Protein AF-A0A9D8T510-F1 (afdb_monomer)

Solvent-accessible surface area (backbone atoms only — not comparable to full-atom values): 4638 Å² total; per-residue (Å²): 136,80,55,59,78,45,76,48,82,48,91,100,49,79,74,42,78,42,72,48,88,50,81,49,61,68,61,50,52,52,53,50,52,54,49,22,63,77,67,76,42,81,59,80,90,72,33,68,66,60,54,53,52,51,52,52,50,54,53,41,52,52,52,13,59,76,53,82,63,42,89,64,85,133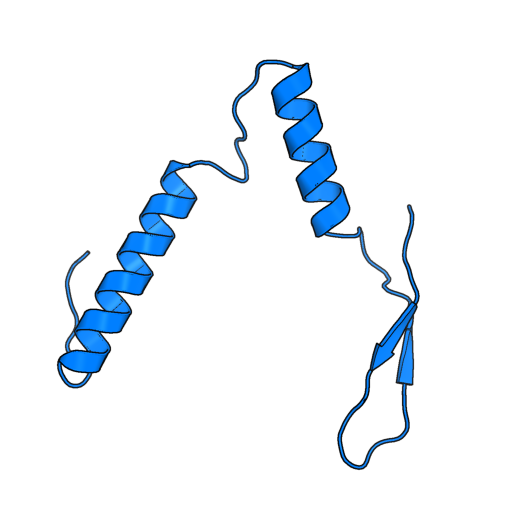

Sequence (74 aa):
VMGGNITVYQVDKKKKETKIKGKNCYFNEIAYFAKCVKSGKRPEIAAIESTRDTIRVLELETKSALADGKIIKL

pLDDT: mean 83.74, std 13.82, range [40.62, 97.44]

Mean predicted aligned error: 10.79 Å

Secondary structure (DSSP, 8-state):
--PPEEEE--TTS--EEEE--S--HHHHHHHHHHHHHHHT---STT-HHHHHHHHHHHHHHHHHHHTTT-----

Structure (mmCIF, N/CA/C/O backbone):
data_AF-A0A9D8T510-F1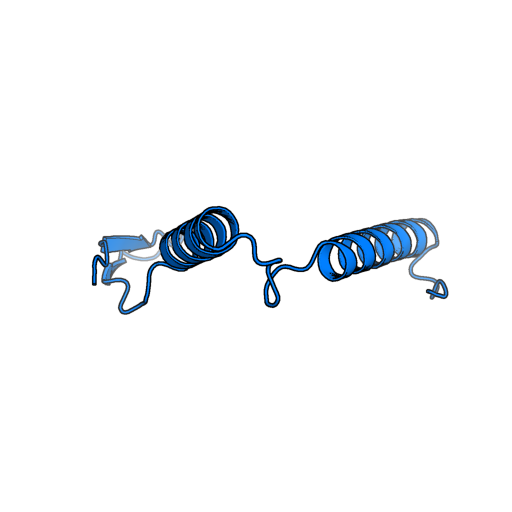
#
_entry.id   AF-A0A9D8T510-F1
#
loop_
_atom_site.group_PDB
_atom_site.id
_atom_site.type_symbol
_atom_site.label_atom_id
_atom_site.label_alt_id
_atom_site.label_comp_id
_atom_site.label_asym_id
_atom_site.label_entity_id
_atom_site.label_seq_id
_atom_site.pdbx_PDB_ins_code
_atom_site.Cartn_x
_atom_site.Cartn_y
_atom_site.Cartn_z
_atom_site.occupancy
_atom_site.B_iso_or_equiv
_atom_site.auth_seq_id
_atom_site.auth_comp_id
_atom_site.auth_asym_id
_atom_site.auth_atom_id
_atom_site.pdbx_PDB_model_num
ATOM 1 N N . VAL A 1 1 ? -12.420 -13.483 18.696 1.00 40.62 1 VAL A N 1
ATOM 2 C CA . VAL A 1 1 ? -11.452 -13.832 17.626 1.00 40.62 1 VAL A CA 1
ATOM 3 C C . VAL A 1 1 ? -12.177 -14.739 16.645 1.00 40.62 1 VAL A C 1
ATOM 5 O O . VAL A 1 1 ? -12.464 -15.865 17.019 1.00 40.62 1 VAL A O 1
ATOM 8 N N . MET A 1 2 ? -12.576 -14.253 15.466 1.00 42.97 2 MET A N 1
ATOM 9 C CA . MET A 1 2 ? -13.208 -15.103 14.443 1.00 42.97 2 MET A CA 1
ATOM 10 C C . MET A 1 2 ? -12.163 -15.476 13.390 1.00 42.97 2 MET A C 1
ATOM 12 O O . MET A 1 2 ? -11.816 -14.660 12.540 1.00 42.97 2 MET A O 1
ATOM 16 N N . GLY A 1 3 ? -11.619 -16.688 13.503 1.00 46.44 3 GLY A N 1
ATOM 17 C CA . GLY A 1 3 ? -10.815 -17.327 12.462 1.00 46.44 3 GLY A CA 1
ATOM 18 C C . GLY A 1 3 ? -11.679 -18.325 11.691 1.00 46.44 3 GLY A C 1
ATOM 19 O O . GLY A 1 3 ? -12.446 -19.061 12.308 1.00 46.44 3 GLY A O 1
ATOM 20 N N . GLY A 1 4 ? -11.573 -18.326 10.361 1.00 60.78 4 GLY A N 1
ATOM 21 C CA . GLY A 1 4 ? -12.224 -19.300 9.478 1.00 60.78 4 GLY A CA 1
ATOM 22 C C . GLY A 1 4 ? -11.278 -20.427 9.047 1.00 60.78 4 GLY A C 1
ATOM 23 O O . GLY A 1 4 ? -10.068 -20.373 9.290 1.00 60.78 4 GLY A O 1
ATOM 24 N N . ASN A 1 5 ? -11.832 -21.447 8.390 1.00 67.94 5 ASN A N 1
ATOM 25 C CA . ASN A 1 5 ? -11.056 -22.504 7.739 1.00 67.94 5 ASN A CA 1
ATOM 26 C C . ASN A 1 5 ? -10.744 -22.086 6.294 1.00 67.94 5 ASN A C 1
ATOM 28 O O . ASN A 1 5 ? -11.647 -21.642 5.587 1.00 67.94 5 ASN A O 1
ATOM 32 N N . ILE A 1 6 ? -9.496 -22.258 5.842 1.00 63.69 6 ILE A N 1
ATOM 33 C CA . ILE A 1 6 ? -9.150 -22.181 4.413 1.00 63.69 6 ILE A CA 1
ATOM 34 C C . ILE A 1 6 ? -8.832 -23.589 3.924 1.00 63.69 6 ILE A C 1
ATOM 36 O O . ILE A 1 6 ? -8.136 -24.351 4.602 1.00 63.69 6 ILE A O 1
ATOM 40 N N . THR A 1 7 ? -9.294 -23.909 2.720 1.00 71.88 7 THR A N 1
ATOM 41 C CA . THR A 1 7 ? -8.847 -25.092 1.985 1.00 71.88 7 THR A CA 1
ATOM 42 C C . THR A 1 7 ? -7.798 -24.670 0.967 1.00 71.88 7 THR A C 1
ATOM 44 O O . THR A 1 7 ? -8.078 -23.856 0.090 1.00 71.88 7 THR A O 1
ATOM 47 N N . VAL A 1 8 ? -6.586 -25.208 1.090 1.00 73.00 8 VAL A N 1
ATOM 48 C CA . VAL A 1 8 ? -5.498 -24.971 0.139 1.00 73.00 8 VAL A CA 1
ATOM 49 C C . VAL A 1 8 ? -5.500 -26.090 -0.896 1.00 73.00 8 VAL A C 1
ATOM 51 O O . VAL A 1 8 ? -5.410 -27.273 -0.548 1.00 73.00 8 VAL A O 1
ATOM 54 N N . TYR A 1 9 ? -5.570 -25.696 -2.165 1.00 73.81 9 TYR A N 1
ATOM 55 C CA . TYR A 1 9 ? -5.423 -26.580 -3.314 1.00 73.81 9 TYR A CA 1
ATOM 56 C C . TYR A 1 9 ? -4.041 -26.354 -3.925 1.00 73.81 9 TYR A C 1
ATOM 58 O O . TYR A 1 9 ? -3.686 -25.234 -4.282 1.00 73.81 9 TYR A O 1
ATOM 66 N N . GLN A 1 10 ? -3.246 -27.417 -4.002 1.00 71.62 10 GLN A N 1
ATOM 67 C CA . GLN A 1 10 ? -1.962 -27.436 -4.699 1.00 71.62 10 GLN A CA 1
ATOM 68 C C . GLN A 1 10 ? -2.058 -28.482 -5.807 1.00 71.62 10 GLN A C 1
ATOM 70 O O . GLN A 1 10 ? -2.608 -29.560 -5.578 1.00 71.62 10 GLN A O 1
ATOM 75 N N . VAL A 1 11 ? -1.536 -28.157 -6.990 1.00 72.94 11 VAL A N 1
ATOM 76 C CA . VAL A 1 11 ? -1.473 -29.098 -8.116 1.00 72.94 11 VAL A CA 1
ATOM 77 C C . VAL A 1 11 ? -0.674 -30.332 -7.669 1.00 72.94 11 VAL A C 1
ATOM 79 O O . VAL A 1 11 ? 0.343 -30.197 -6.985 1.00 72.94 11 VAL A O 1
ATOM 82 N N . ASP A 1 12 ? -1.207 -31.521 -7.951 1.00 80.44 12 ASP A N 1
ATOM 83 C CA . ASP A 1 12 ? -0.647 -32.842 -7.609 1.00 80.44 12 ASP A CA 1
ATOM 84 C C . ASP A 1 12 ? -0.497 -33.175 -6.115 1.00 8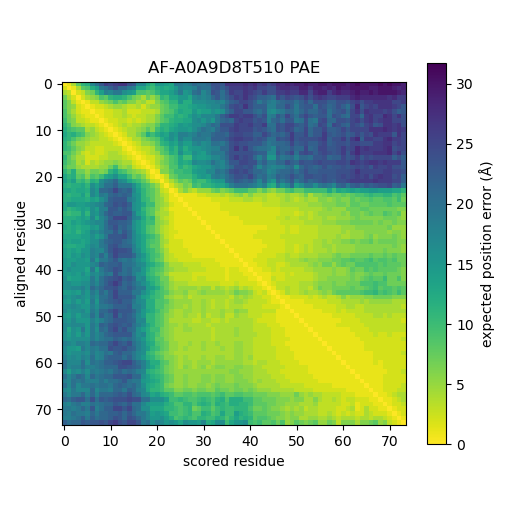0.44 12 ASP A C 1
ATOM 86 O O . ASP A 1 12 ? 0.150 -34.156 -5.739 1.00 80.44 12 ASP A O 1
ATOM 90 N N . LYS A 1 13 ? -1.130 -32.404 -5.225 1.00 78.81 13 LYS A N 1
ATOM 91 C CA . LYS A 1 13 ? -1.148 -32.690 -3.783 1.00 78.81 13 LYS A CA 1
ATOM 92 C C . LYS A 1 13 ? -2.570 -32.824 -3.262 1.00 78.81 13 LYS A C 1
ATOM 94 O O . LYS A 1 13 ? -3.511 -32.204 -3.749 1.00 78.81 13 LYS A O 1
ATOM 99 N N . LYS A 1 14 ? -2.733 -33.634 -2.211 1.00 80.44 14 LYS A N 1
ATOM 100 C CA . LYS A 1 14 ? -4.022 -33.760 -1.520 1.00 80.44 14 LYS A CA 1
ATOM 101 C C . LYS A 1 14 ? -4.445 -32.407 -0.945 1.00 80.44 14 LYS A C 1
ATOM 103 O O . LYS A 1 14 ? -3.627 -31.702 -0.351 1.00 80.44 14 LYS A O 1
ATOM 108 N N . LYS A 1 15 ? -5.740 -32.096 -1.081 1.00 83.62 15 LYS A N 1
ATOM 109 C CA . LYS A 1 15 ? -6.375 -30.933 -0.448 1.00 83.62 15 LYS A CA 1
ATOM 110 C C . LYS A 1 15 ? -5.998 -30.874 1.033 1.00 83.62 15 LYS A C 1
ATOM 112 O O . LYS A 1 15 ? -6.066 -31.889 1.732 1.00 83.62 15 LYS A O 1
ATOM 117 N N . LYS A 1 16 ? -5.600 -29.694 1.505 1.00 81.00 16 LYS A N 1
ATOM 118 C CA . LYS A 1 16 ? -5.232 -29.482 2.906 1.00 81.00 16 LYS A CA 1
ATOM 119 C C . LYS A 1 16 ? -6.101 -28.386 3.497 1.00 81.00 16 LYS A C 1
ATOM 121 O O . LYS A 1 16 ? -6.014 -27.229 3.089 1.00 81.00 16 LYS A O 1
ATOM 126 N N . GLU A 1 17 ? -6.918 -28.756 4.475 1.00 76.06 17 GLU A N 1
ATOM 127 C CA . GLU A 1 17 ? -7.603 -27.784 5.320 1.00 76.06 17 GLU A CA 1
ATOM 128 C C . GLU A 1 17 ? -6.635 -27.256 6.374 1.00 76.06 17 GLU A C 1
ATOM 130 O O . GLU A 1 17 ? -5.925 -28.015 7.040 1.00 76.06 17 GLU A O 1
ATOM 135 N N . THR A 1 18 ? -6.595 -25.937 6.521 1.00 70.25 18 THR A N 1
ATOM 136 C CA . THR A 1 18 ? -5.842 -25.281 7.582 1.00 70.25 18 THR A CA 1
ATOM 137 C C . THR A 1 18 ? -6.726 -24.260 8.284 1.00 70.25 18 THR A C 1
ATOM 139 O O . THR A 1 18 ? -7.435 -23.473 7.652 1.00 70.25 18 THR A O 1
ATOM 142 N N . LYS A 1 19 ? -6.691 -24.268 9.618 1.00 63.53 19 LYS A N 1
ATOM 143 C CA . LYS A 1 19 ? -7.296 -23.200 10.416 1.00 63.53 19 LYS A CA 1
ATOM 144 C C . LYS A 1 19 ? -6.428 -21.962 10.262 1.00 63.53 19 LYS A C 1
ATOM 146 O O . LYS A 1 19 ? -5.221 -22.040 10.504 1.00 63.53 19 LYS A O 1
ATOM 151 N N . ILE A 1 20 ? -7.024 -20.815 9.935 1.00 59.38 20 ILE A N 1
ATOM 152 C CA . ILE A 1 20 ? -6.306 -19.545 10.057 1.00 59.38 20 ILE A CA 1
ATOM 153 C C . ILE A 1 20 ? -6.076 -19.308 11.548 1.00 59.38 20 ILE A C 1
ATOM 155 O O . ILE A 1 20 ? -6.933 -18.786 12.261 1.00 59.38 20 ILE A O 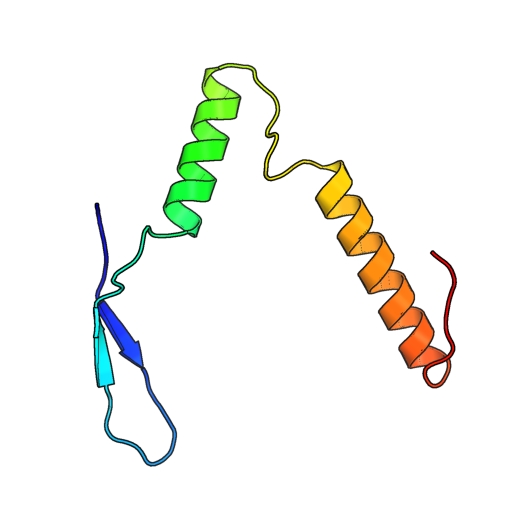1
ATOM 159 N N . LYS A 1 21 ? -4.904 -19.706 12.043 1.00 58.28 21 LYS A N 1
ATOM 160 C CA . LYS A 1 21 ? -4.380 -19.193 13.305 1.00 58.28 21 LYS A CA 1
ATOM 161 C C . LYS A 1 21 ? -3.902 -17.774 13.030 1.00 58.28 21 LYS A C 1
ATOM 163 O O . LYS A 1 21 ? -2.735 -17.544 12.744 1.00 58.28 21 LYS A O 1
ATOM 168 N N . GLY A 1 22 ? -4.836 -16.832 13.034 1.00 57.75 22 GLY A N 1
ATOM 169 C CA . GLY A 1 22 ? -4.532 -15.459 12.682 1.00 57.75 22 GLY A CA 1
ATOM 170 C C . GLY A 1 22 ? -5.716 -14.536 12.894 1.00 57.75 22 GLY A C 1
ATOM 171 O O . GLY A 1 22 ? -6.864 -14.856 12.595 1.00 57.75 22 GLY A O 1
ATOM 172 N N . LYS A 1 23 ? -5.399 -13.362 13.421 1.00 63.06 23 LYS A N 1
ATOM 173 C CA . LYS A 1 23 ? -6.218 -12.159 13.338 1.00 63.06 23 LYS A CA 1
ATOM 174 C C . LYS A 1 23 ? -6.603 -11.946 11.861 1.00 63.06 23 LYS A C 1
ATOM 176 O O . LYS A 1 23 ? -5.708 -11.756 11.049 1.00 63.06 23 LYS A O 1
ATOM 181 N N . ASN A 1 24 ? -7.894 -12.001 11.510 1.00 77.25 24 ASN A N 1
ATOM 182 C CA . ASN A 1 24 ? -8.368 -11.705 10.149 1.00 77.25 24 ASN A CA 1
ATOM 183 C C . ASN A 1 24 ? -7.929 -10.275 9.778 1.00 77.25 24 ASN A C 1
ATOM 185 O O . ASN A 1 24 ? -8.448 -9.310 10.336 1.00 77.25 24 ASN A O 1
ATOM 189 N N . CYS A 1 25 ? -6.910 -10.153 8.922 1.00 79.12 25 CYS A N 1
ATOM 190 C CA . CYS A 1 25 ? -6.227 -8.891 8.631 1.00 79.12 25 CY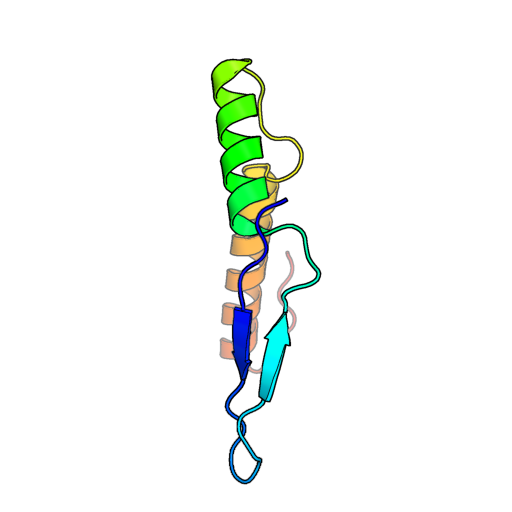S A CA 1
ATOM 191 C C . CYS A 1 25 ? -7.185 -7.847 8.054 1.00 79.12 25 CYS A C 1
ATOM 193 O O . CYS A 1 25 ? -7.249 -6.749 8.598 1.00 79.12 25 CYS A O 1
ATOM 195 N N . TYR A 1 26 ? -8.007 -8.231 7.077 1.00 82.00 26 TYR A N 1
ATOM 196 C CA . TYR A 1 26 ? -9.019 -7.355 6.484 1.00 82.00 26 TYR A CA 1
ATOM 197 C C . TYR A 1 26 ? -10.075 -6.918 7.496 1.00 82.00 26 TYR A C 1
ATOM 199 O O . TYR A 1 26 ? -10.423 -5.744 7.568 1.00 82.00 26 TYR A O 1
ATOM 207 N N . PHE A 1 27 ? -10.557 -7.841 8.336 1.00 81.62 27 PHE A N 1
ATOM 208 C CA . PHE A 1 27 ? -11.489 -7.475 9.404 1.00 81.62 27 PHE A CA 1
ATOM 209 C C . PHE A 1 27 ? -10.875 -6.440 10.354 1.00 81.62 27 PHE A C 1
ATOM 211 O O . PHE A 1 27 ? -11.534 -5.470 10.720 1.00 81.62 27 PHE A O 1
ATOM 218 N N . ASN A 1 28 ? -9.615 -6.629 10.751 1.00 83.56 28 ASN A N 1
ATOM 219 C CA . ASN A 1 28 ? -8.947 -5.695 11.656 1.00 83.56 28 ASN A CA 1
ATOM 220 C C . ASN A 1 28 ? -8.688 -4.338 11.003 1.00 83.56 28 ASN A C 1
ATOM 222 O O . ASN A 1 28 ? -8.811 -3.325 11.682 1.00 83.56 28 ASN A O 1
ATOM 226 N N . GLU A 1 29 ? -8.349 -4.316 9.716 1.00 87.19 29 GLU A N 1
ATOM 227 C CA . GLU A 1 29 ? -8.164 -3.093 8.938 1.00 87.19 29 GLU A CA 1
ATOM 228 C C . GLU A 1 29 ? -9.470 -2.291 8.846 1.00 87.19 29 GLU A C 1
ATOM 230 O O . GLU A 1 29 ? -9.494 -1.105 9.179 1.00 87.19 29 GLU A O 1
ATOM 235 N N . ILE A 1 30 ? -10.585 -2.952 8.521 1.00 89.00 30 ILE A N 1
ATOM 236 C CA . ILE A 1 30 ? -11.914 -2.323 8.471 1.00 89.00 30 ILE A CA 1
ATOM 237 C C . ILE A 1 30 ? -12.333 -1.825 9.860 1.00 89.00 30 ILE A C 1
ATOM 239 O O . ILE A 1 30 ? -12.795 -0.692 10.005 1.00 89.00 30 ILE A O 1
ATOM 243 N N . ALA A 1 31 ? -12.147 -2.642 10.902 1.00 87.31 31 ALA A N 1
ATOM 244 C CA . ALA A 1 31 ? -12.467 -2.258 12.276 1.00 87.31 31 ALA A CA 1
ATOM 245 C C . ALA A 1 31 ? -11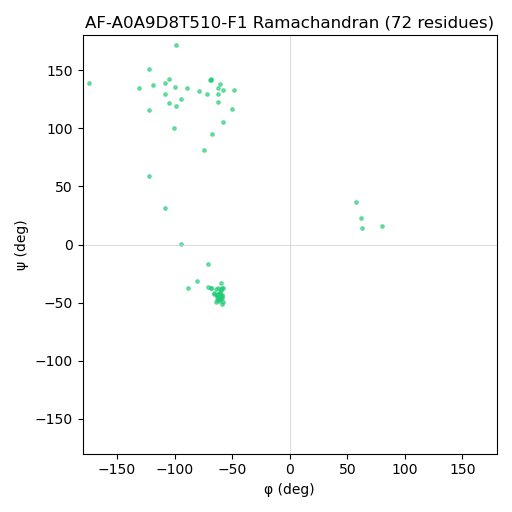.620 -1.065 12.755 1.00 87.31 31 ALA A C 1
ATOM 247 O O . ALA A 1 31 ? -12.121 -0.183 13.458 1.00 87.31 31 ALA A O 1
ATOM 248 N N . TYR A 1 32 ? -10.347 -1.017 12.359 1.00 89.19 32 TYR A N 1
ATOM 249 C CA . TYR A 1 32 ? -9.453 0.105 12.620 1.00 89.19 32 TYR A CA 1
ATOM 250 C C . TYR A 1 32 ? -9.937 1.380 11.923 1.00 89.19 32 TYR A C 1
ATOM 252 O O . TYR A 1 32 ? -10.106 2.407 12.583 1.00 89.19 32 TYR A O 1
ATOM 260 N N . PHE A 1 33 ? -10.245 1.303 10.628 1.00 92.31 33 PHE A N 1
ATOM 261 C CA . PHE A 1 33 ? -10.756 2.441 9.870 1.00 92.31 33 PHE A CA 1
ATOM 262 C C . PHE A 1 33 ? -12.072 2.978 10.455 1.00 92.31 33 PHE A C 1
ATOM 264 O O . PHE A 1 33 ? -12.201 4.177 10.706 1.00 92.31 33 PHE A O 1
ATOM 271 N N . ALA A 1 34 ? -13.018 2.094 10.787 1.00 91.62 34 ALA A N 1
ATOM 272 C CA . ALA A 1 34 ? -14.275 2.478 11.430 1.00 91.62 34 ALA A CA 1
ATOM 273 C C . ALA A 1 34 ? -14.052 3.189 12.779 1.00 91.62 34 ALA A C 1
ATOM 275 O O . ALA A 1 34 ? -14.749 4.154 13.104 1.00 91.62 34 ALA A O 1
ATOM 276 N N . LYS A 1 35 ? -13.051 2.759 13.561 1.00 92.62 35 LYS A N 1
ATOM 277 C CA . LYS A 1 35 ? -12.659 3.427 14.812 1.00 92.62 35 LYS A CA 1
ATOM 278 C C . LYS A 1 35 ? -12.092 4.828 14.557 1.00 92.62 35 LYS A C 1
ATOM 280 O O . LYS A 1 35 ? -12.435 5.749 15.301 1.00 92.62 35 LYS A O 1
ATOM 285 N N . CYS A 1 36 ? -11.254 5.004 13.537 1.00 94.50 36 CYS A N 1
ATOM 286 C CA . CYS A 1 36 ? -10.729 6.310 13.124 1.00 94.50 36 CYS A CA 1
ATOM 287 C C . CYS A 1 36 ? -11.867 7.280 12.774 1.00 94.50 36 CYS A C 1
ATOM 289 O O . CYS A 1 36 ? -11.937 8.361 13.357 1.00 94.50 36 CYS A O 1
ATOM 291 N N . VAL A 1 37 ? -12.826 6.844 11.947 1.00 94.50 37 VAL A N 1
ATOM 292 C CA . VAL A 1 37 ? -14.018 7.636 11.590 1.00 94.50 37 VAL A CA 1
ATOM 293 C C . VAL A 1 37 ? -14.822 8.015 12.832 1.00 94.50 37 VAL A C 1
ATOM 295 O O . VAL A 1 37 ? -15.085 9.192 13.064 1.00 94.50 37 VAL A O 1
ATOM 298 N N . LYS A 1 38 ? -15.151 7.034 13.683 1.00 94.31 38 LYS A N 1
ATOM 299 C CA . LYS A 1 38 ? -15.934 7.268 14.906 1.00 94.31 38 LYS A CA 1
ATOM 300 C C . LYS A 1 38 ? -15.262 8.252 15.870 1.00 94.31 38 LYS A C 1
ATOM 302 O O . LYS A 1 38 ? -15.952 8.960 16.593 1.00 94.31 38 LYS A O 1
ATOM 307 N N . SER A 1 39 ? -13.932 8.262 15.918 1.00 96.12 39 SER A N 1
ATOM 308 C CA . SER A 1 39 ? -13.157 9.122 16.821 1.00 96.12 39 SER A CA 1
ATOM 309 C C . SER A 1 39 ? -12.705 10.442 16.193 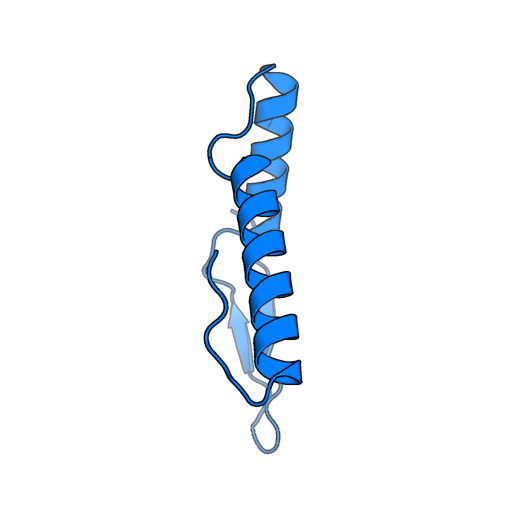1.00 96.12 39 SER A C 1
ATOM 311 O O . SER A 1 39 ? -12.028 11.214 16.870 1.00 96.12 39 SER A O 1
ATOM 313 N N . GLY A 1 40 ? -13.049 10.706 14.926 1.00 95.75 40 GLY A N 1
ATOM 314 C CA . GLY A 1 40 ? -12.596 11.896 14.202 1.00 95.75 40 GLY A CA 1
ATOM 315 C C . GLY A 1 40 ? -11.074 11.968 14.038 1.00 95.75 40 GLY A C 1
ATOM 316 O O . GLY A 1 40 ? -10.522 13.055 13.893 1.00 95.75 40 GLY A O 1
ATOM 317 N N . LYS A 1 41 ? -10.379 10.826 14.105 1.00 94.31 41 LYS A N 1
ATOM 318 C CA . LYS A 1 41 ? -8.917 10.749 14.007 1.00 94.31 41 LYS A CA 1
ATOM 319 C C . LYS A 1 41 ? -8.498 10.213 12.651 1.00 94.31 41 LYS A C 1
ATOM 321 O O . LYS A 1 41 ? -9.100 9.280 12.124 1.00 94.31 41 LYS A O 1
ATOM 326 N N . ARG A 1 42 ? -7.413 10.766 12.116 1.00 92.19 42 ARG A N 1
ATOM 327 C CA . ARG A 1 42 ? -6.791 10.274 10.887 1.00 92.19 42 ARG A CA 1
ATOM 328 C C . ARG A 1 42 ? -6.152 8.889 11.118 1.00 92.19 42 ARG A C 1
ATOM 330 O O . ARG A 1 42 ? -5.588 8.672 12.190 1.00 92.19 42 ARG A O 1
ATOM 337 N N . PRO A 1 43 ? -6.211 7.964 10.143 1.00 90.56 43 PRO A N 1
ATOM 338 C CA . PRO A 1 43 ? -5.441 6.724 10.189 1.00 90.56 43 PRO A CA 1
ATOM 339 C C . PRO A 1 43 ? -3.929 6.998 10.180 1.00 90.56 43 PRO A C 1
ATOM 341 O O . PRO A 1 43 ? -3.432 7.716 9.316 1.00 90.56 43 PRO A O 1
ATOM 344 N N . GLU A 1 44 ? -3.205 6.396 11.119 1.00 89.56 44 GLU A N 1
ATOM 345 C CA . GLU A 1 44 ? -1.738 6.419 11.224 1.00 89.56 44 GLU A CA 1
ATOM 346 C C . GLU A 1 44 ? -1.094 5.274 10.426 1.00 89.56 44 GLU A C 1
ATOM 348 O O . GLU A 1 44 ? -0.059 5.461 9.799 1.00 89.56 44 GLU A O 1
ATOM 353 N N . ILE A 1 45 ? -1.721 4.089 10.422 1.00 84.12 45 ILE A N 1
ATOM 354 C CA . ILE A 1 45 ? -1.163 2.871 9.801 1.00 84.12 45 ILE A CA 1
ATOM 355 C C . ILE A 1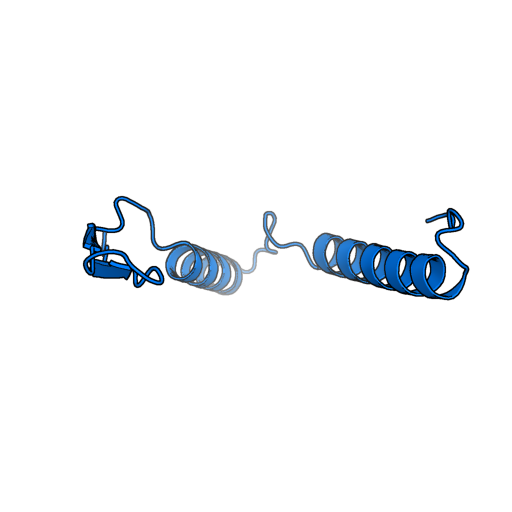 45 ? -1.385 2.858 8.280 1.00 84.12 45 ILE A C 1
ATOM 357 O O . ILE A 1 45 ? -0.571 2.323 7.537 1.00 84.12 45 ILE A O 1
ATOM 361 N N . ALA A 1 46 ? -2.482 3.458 7.817 1.00 82.06 46 ALA A N 1
ATOM 362 C CA . ALA A 1 46 ? -2.881 3.515 6.411 1.00 82.06 46 ALA A CA 1
ATOM 363 C C . ALA A 1 46 ? -3.031 4.977 5.970 1.00 82.06 46 ALA A C 1
ATOM 365 O O . ALA A 1 46 ? -4.114 5.438 5.606 1.00 82.06 46 ALA A O 1
ATOM 366 N N . ALA A 1 47 ? -1.946 5.742 6.097 1.00 87.56 47 ALA A N 1
ATOM 367 C CA . ALA A 1 47 ? -1.927 7.140 5.697 1.00 87.56 47 ALA A CA 1
ATOM 368 C C . ALA A 1 47 ? -2.028 7.275 4.166 1.00 87.56 47 ALA A C 1
ATOM 370 O O . ALA A 1 47 ? -1.419 6.512 3.414 1.00 87.56 47 ALA A O 1
ATOM 371 N N . ILE A 1 48 ? -2.764 8.286 3.701 1.00 88.12 48 ILE A N 1
ATOM 372 C CA . ILE A 1 48 ? -2.949 8.571 2.267 1.00 88.12 48 ILE A CA 1
ATOM 373 C C . ILE A 1 48 ? -1.598 8.797 1.570 1.00 88.12 48 ILE A C 1
ATOM 375 O O . ILE A 1 48 ? -1.391 8.344 0.447 1.00 88.12 48 ILE A O 1
ATOM 379 N N . GLU A 1 49 ? -0.658 9.451 2.252 1.00 92.38 49 GLU A N 1
ATOM 380 C CA . GLU A 1 49 ? 0.696 9.715 1.765 1.00 92.38 49 GLU A CA 1
ATOM 381 C C . GLU A 1 49 ? 1.443 8.415 1.474 1.00 92.38 49 GLU A C 1
ATOM 383 O O . GLU A 1 49 ? 2.071 8.303 0.427 1.00 92.38 49 GLU A O 1
ATOM 388 N N . SER A 1 50 ? 1.296 7.405 2.337 1.00 90.25 50 SER A N 1
ATOM 389 C CA . SER A 1 50 ? 1.924 6.100 2.126 1.00 90.25 50 SER A CA 1
ATOM 390 C C . SER A 1 50 ? 1.398 5.427 0.858 1.00 90.25 50 SER A C 1
ATOM 392 O O . SER A 1 50 ? 2.192 4.927 0.067 1.00 90.25 50 SER A O 1
ATOM 394 N N . THR A 1 51 ? 0.084 5.474 0.614 1.00 90.44 51 THR A N 1
ATOM 395 C CA . THR A 1 51 ? -0.504 4.910 -0.615 1.00 90.44 51 THR A CA 1
ATOM 396 C C . THR A 1 51 ? -0.046 5.673 -1.858 1.00 90.44 51 THR A C 1
ATOM 398 O O . THR A 1 51 ? 0.295 5.065 -2.871 1.00 90.44 51 THR A O 1
ATOM 401 N N . ARG A 1 52 ? 0.002 7.008 -1.785 1.00 93.88 52 ARG A N 1
ATOM 402 C CA . ARG A 1 52 ? 0.501 7.853 -2.877 1.00 93.88 52 ARG A CA 1
ATOM 403 C C . ARG A 1 52 ? 1.949 7.510 -3.231 1.00 93.88 52 ARG A C 1
ATOM 405 O O . ARG A 1 52 ? 2.276 7.412 -4.411 1.00 93.88 52 ARG A O 1
ATOM 412 N N . ASP A 1 53 ? 2.797 7.314 -2.229 1.00 93.75 53 ASP A N 1
ATOM 413 C CA . ASP A 1 53 ? 4.204 6.988 -2.445 1.00 93.75 53 ASP A CA 1
ATOM 414 C C . ASP A 1 53 ? 4.356 5.580 -3.052 1.00 93.75 53 ASP A C 1
ATOM 416 O O . ASP A 1 53 ? 5.149 5.402 -3.976 1.00 93.75 53 ASP A O 1
ATOM 420 N N . THR A 1 54 ? 3.527 4.607 -2.648 1.00 94.06 54 THR A N 1
ATOM 421 C CA . THR A 1 54 ? 3.450 3.291 -3.313 1.00 94.06 54 THR A CA 1
ATOM 422 C C . THR A 1 54 ? 3.071 3.414 -4.789 1.00 94.06 54 THR A C 1
ATOM 424 O O . THR A 1 54 ? 3.720 2.801 -5.633 1.00 94.06 54 THR A O 1
ATOM 427 N N . ILE A 1 55 ? 2.064 4.227 -5.125 1.00 95.62 55 ILE A N 1
ATOM 428 C CA . ILE A 1 55 ? 1.662 4.457 -6.523 1.00 95.62 55 ILE A CA 1
ATOM 429 C C . ILE A 1 55 ? 2.818 5.061 -7.328 1.00 95.62 55 ILE A C 1
ATOM 431 O O . ILE A 1 55 ? 3.089 4.605 -8.437 1.00 95.62 55 ILE A O 1
ATOM 435 N N . ARG A 1 56 ? 3.536 6.040 -6.762 1.00 95.62 56 ARG A N 1
ATOM 436 C CA . ARG A 1 56 ? 4.701 6.657 -7.415 1.00 95.62 56 ARG A CA 1
ATOM 437 C C . ARG A 1 56 ? 5.797 5.630 -7.700 1.00 95.62 56 ARG A C 1
ATOM 439 O O . ARG A 1 56 ? 6.358 5.638 -8.790 1.00 95.62 56 ARG A O 1
ATOM 446 N N . VAL A 1 57 ? 6.084 4.734 -6.755 1.00 96.31 57 VAL A N 1
ATOM 447 C CA . VAL A 1 57 ? 7.056 3.648 -6.963 1.00 96.31 57 VAL A CA 1
ATOM 448 C C . VAL A 1 57 ? 6.611 2.727 -8.099 1.00 96.31 57 VAL A C 1
ATOM 450 O O . VAL A 1 57 ? 7.389 2.501 -9.021 1.00 96.31 57 VAL A O 1
ATOM 453 N N . LEU A 1 58 ? 5.355 2.270 -8.092 1.00 96.69 58 LEU A N 1
ATOM 454 C CA . LEU A 1 58 ? 4.819 1.390 -9.139 1.00 96.69 58 LEU A CA 1
ATOM 455 C C . LEU A 1 58 ? 4.880 2.031 -10.533 1.00 96.69 58 LEU A C 1
ATOM 457 O O . LEU A 1 58 ? 5.191 1.365 -11.524 1.00 96.69 58 LEU A O 1
ATOM 461 N N . GLU A 1 59 ? 4.615 3.333 -10.626 1.00 97.06 59 GLU A N 1
ATOM 462 C CA . GLU A 1 59 ? 4.731 4.079 -11.880 1.00 97.06 59 GLU A CA 1
ATOM 463 C C . GLU A 1 59 ? 6.178 4.087 -12.400 1.00 97.06 59 GLU A C 1
ATOM 465 O O . GLU A 1 59 ? 6.422 3.889 -13.593 1.00 97.06 59 GLU A O 1
ATOM 470 N N . LEU A 1 60 ? 7.153 4.285 -11.511 1.00 96.25 60 LEU A N 1
ATOM 471 C CA . LEU A 1 60 ? 8.572 4.294 -11.866 1.00 96.25 60 LEU A CA 1
ATOM 472 C C . LEU A 1 60 ? 9.093 2.904 -12.219 1.00 96.25 60 LEU A C 1
ATOM 474 O O . LEU A 1 60 ? 9.883 2.785 -13.153 1.00 96.25 60 LEU A O 1
ATOM 478 N N . GLU A 1 61 ? 8.629 1.860 -11.535 1.00 96.75 61 GLU A N 1
ATOM 479 C CA . GLU A 1 61 ? 8.925 0.474 -11.902 1.00 96.75 61 GLU A CA 1
ATOM 480 C C . GLU A 1 61 ? 8.380 0.149 -13.293 1.00 96.75 61 GLU A C 1
ATOM 482 O O . GLU A 1 61 ? 9.096 -0.413 -14.120 1.00 96.75 61 GLU A O 1
ATOM 487 N N . THR A 1 62 ? 7.157 0.593 -13.597 1.00 96.81 62 THR A N 1
ATOM 488 C CA . THR A 1 62 ? 6.560 0.439 -14.931 1.00 96.81 62 THR A CA 1
ATOM 489 C C . THR A 1 62 ? 7.406 1.144 -15.991 1.00 96.81 62 THR A C 1
ATOM 491 O O . THR A 1 62 ? 7.736 0.562 -17.024 1.00 96.81 62 THR A O 1
ATOM 494 N N . LYS A 1 63 ? 7.813 2.389 -15.729 1.00 96.31 63 LYS A N 1
ATOM 495 C CA . LYS A 1 63 ? 8.680 3.153 -16.635 1.00 96.31 63 LYS A CA 1
ATOM 496 C C . LYS A 1 63 ? 10.064 2.510 -16.795 1.00 96.31 63 LYS A C 1
ATOM 498 O O . LYS A 1 63 ? 10.591 2.506 -17.902 1.00 96.31 63 LYS A O 1
ATOM 503 N N . SER A 1 64 ? 10.634 1.953 -15.727 1.00 97.44 64 SER A N 1
ATOM 504 C CA . SER A 1 64 ? 11.902 1.211 -15.759 1.00 97.44 64 SER A CA 1
ATOM 505 C C . SER A 1 64 ? 11.789 -0.034 -16.637 1.00 97.44 64 SER A C 1
ATOM 507 O O . SER A 1 64 ? 12.619 -0.237 -17.521 1.00 97.44 64 SER A O 1
ATOM 509 N N . ALA A 1 65 ? 10.721 -0.820 -16.470 1.00 97.00 65 ALA A N 1
ATOM 510 C CA . ALA A 1 65 ? 10.463 -2.009 -17.277 1.00 97.00 65 ALA A CA 1
ATOM 511 C C . ALA A 1 65 ? 10.333 -1.682 -18.775 1.00 97.00 65 ALA A C 1
ATOM 513 O O . ALA A 1 65 ? 10.873 -2.406 -19.606 1.00 97.00 65 ALA A O 1
ATOM 514 N N . LEU A 1 66 ? 9.686 -0.561 -19.120 1.00 96.62 66 LEU A N 1
ATOM 515 C CA . LEU A 1 66 ? 9.592 -0.064 -20.501 1.00 96.62 66 LEU A CA 1
ATOM 516 C C . LEU A 1 66 ? 10.920 0.481 -21.055 1.00 96.62 66 LEU A C 1
ATOM 518 O O . LEU A 1 66 ? 11.051 0.659 -22.263 1.00 96.62 66 LEU A O 1
ATOM 522 N N . ALA A 1 67 ? 11.888 0.767 -20.186 1.00 95.88 67 ALA A N 1
ATOM 523 C CA . ALA A 1 67 ? 13.204 1.295 -20.526 1.00 95.88 67 ALA A CA 1
ATOM 524 C C . ALA A 1 67 ? 14.317 0.245 -20.352 1.00 95.88 67 ALA A C 1
ATOM 526 O O . ALA A 1 67 ? 15.443 0.603 -19.997 1.00 95.88 67 ALA A O 1
ATOM 527 N N . ASP A 1 68 ? 13.999 -1.036 -20.563 1.00 96.06 68 ASP A N 1
ATOM 528 C CA . ASP A 1 68 ? 14.917 -2.179 -20.441 1.00 96.06 68 ASP A CA 1
ATOM 529 C C . ASP A 1 68 ? 15.575 -2.303 -19.053 1.00 96.06 68 ASP A C 1
ATOM 531 O O . ASP A 1 68 ? 16.746 -2.662 -18.916 1.00 96.06 68 ASP A O 1
ATOM 535 N N . GLY A 1 69 ? 14.827 -1.976 -17.995 1.00 92.56 69 GLY A N 1
ATOM 536 C CA . GLY A 1 69 ? 15.275 -2.096 -16.605 1.00 92.56 69 GLY A CA 1
ATOM 537 C C . GLY A 1 69 ? 16.171 -0.953 -16.120 1.00 92.56 69 GLY A C 1
ATOM 538 O O . GLY A 1 69 ? 16.843 -1.090 -15.094 1.00 92.56 69 GLY A O 1
ATOM 539 N N . LYS A 1 70 ? 16.216 0.182 -16.831 1.00 94.31 70 LYS A N 1
ATOM 540 C CA . LYS A 1 70 ? 16.972 1.363 -16.386 1.00 94.31 70 LYS A CA 1
ATOM 541 C C . LYS A 1 70 ? 16.427 1.912 -15.070 1.00 94.31 70 LYS A C 1
ATOM 543 O O . LYS A 1 70 ? 15.234 2.150 -14.922 1.00 94.31 70 LYS A O 1
ATOM 548 N N . ILE A 1 71 ? 17.333 2.223 -14.143 1.00 91.81 71 ILE A N 1
ATOM 549 C CA . ILE A 1 71 ? 16.986 2.877 -12.877 1.00 91.81 71 ILE A CA 1
ATOM 550 C C . ILE A 1 71 ? 16.393 4.262 -13.160 1.00 91.81 71 ILE A C 1
ATOM 552 O O . ILE A 1 71 ? 17.058 5.120 -13.745 1.00 91.81 71 ILE A O 1
ATOM 556 N N . ILE A 1 72 ? 15.167 4.496 -12.690 1.00 89.38 72 ILE A N 1
ATOM 557 C CA . ILE A 1 72 ? 14.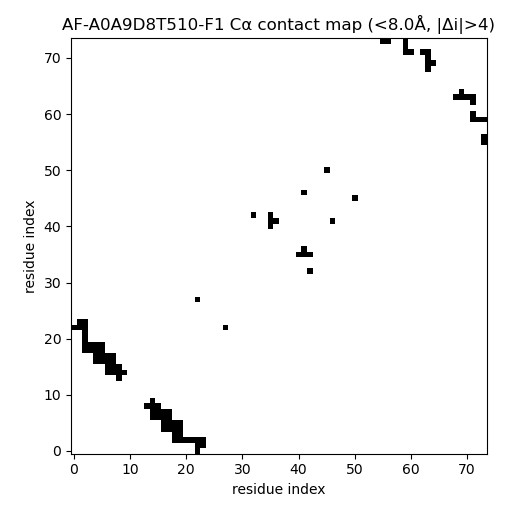502 5.801 -12.749 1.00 89.38 72 ILE A CA 1
ATOM 558 C C . ILE A 1 72 ? 14.438 6.377 -11.337 1.00 89.38 72 ILE A C 1
ATOM 560 O O . ILE A 1 72 ? 14.057 5.692 -10.391 1.00 89.38 72 ILE A O 1
ATOM 564 N N . LYS A 1 73 ? 14.869 7.633 -11.188 1.00 89.50 73 LYS A N 1
ATOM 565 C CA . LYS A 1 73 ? 14.914 8.309 -9.888 1.00 89.50 73 LYS A CA 1
ATOM 566 C C . LYS A 1 73 ? 13.506 8.604 -9.375 1.00 89.50 73 LYS A C 1
ATOM 568 O O . LYS A 1 73 ? 12.642 8.990 -10.161 1.00 89.50 73 LYS A O 1
ATOM 573 N N . LEU A 1 74 ? 13.339 8.442 -8.059 1.00 79.62 74 LEU A N 1
ATOM 574 C CA . LEU A 1 74 ? 12.110 8.769 -7.340 1.00 79.62 74 LEU A CA 1
ATOM 575 C C . LEU A 1 74 ? 11.823 10.265 -7.365 1.00 79.62 74 LEU A C 1
ATOM 577 O O . LEU A 1 74 ? 12.735 11.065 -7.065 1.00 79.62 74 LEU A O 1
#

Radius of gyration: 19.54 Å; Cα contacts (8 Å, |Δi|>4): 51; chains: 1; bounding box: 33×46×38 Å

Foldseek 3Di:
DDWDWDWDDDPPDDIDIDIPPDDPPVVVVVVQVVVCVVVVHDDPVDHPVVVVVVVVVVVQCVVCVVVVNDHDDD